Protein AF-A0A259NG10-F1 (afdb_monomer)

Solvent-accessible surface area (backbone atoms only — not comparable to full-atom values): 5535 Å² total; per-residue (Å²): 137,81,82,82,82,73,80,79,75,76,90,73,86,86,54,73,78,60,48,56,54,50,52,51,53,51,52,48,50,54,51,48,54,52,47,51,54,50,49,52,52,45,50,75,63,42,79,64,54,88,73,28,68,66,48,52,51,49,52,52,54,50,52,56,49,50,55,35,41,76,69,62,80,45,56,72,70,61,53,54,53,56,51,52,63,68,65,67,77,118

Sequence (90 aa):
MEDIDMPFYDHTGMGGFYGGFGMIFMLLGMVLMVFIIFAILRFLLGGGSSVTQSSRERSRALHILEERFAHGEIDEKEYNERRRILGKSS

pLDDT: mean 71.13, std 12.75, range [45.19, 95.25]

Mean predicted aligned error: 17.73 Å

Structure (mmCIF, N/CA/C/O backbone):
data_AF-A0A259NG10-F1
#
_entry.id   AF-A0A259NG10-F1
#
loop_
_atom_site.group_PDB
_atom_site.id
_atom_site.type_symbol
_atom_site.label_atom_id
_atom_site.label_alt_id
_atom_site.label_comp_id
_atom_site.label_asym_id
_atom_site.label_entity_id
_atom_site.label_seq_id
_atom_site.pdbx_PDB_ins_code
_atom_site.Cartn_x
_atom_site.Cartn_y
_atom_site.Cartn_z
_atom_site.occupancy
_atom_site.B_iso_or_equiv
_atom_site.auth_seq_id
_atom_site.auth_comp_id
_atom_site.auth_asym_id
_atom_site.auth_atom_id
_atom_site.pdbx_PDB_model_num
ATOM 1 N N . MET A 1 1 ? 22.716 3.908 -68.504 1.00 59.06 1 MET A N 1
ATOM 2 C CA . MET A 1 1 ? 21.725 3.299 -67.600 1.00 59.06 1 MET A CA 1
ATOM 3 C C . MET A 1 1 ? 22.551 2.683 -66.495 1.00 59.06 1 MET A C 1
ATOM 5 O O . MET A 1 1 ? 23.090 1.608 -66.693 1.00 59.06 1 MET A O 1
ATOM 9 N N . GLU A 1 2 ? 22.827 3.463 -65.453 1.00 65.19 2 GLU A N 1
ATOM 10 C CA . GLU A 1 2 ? 23.535 2.978 -64.268 1.00 65.19 2 GLU A CA 1
ATOM 11 C C . GLU A 1 2 ? 22.451 2.551 -63.285 1.00 65.19 2 GLU A C 1
ATOM 13 O O . GLU A 1 2 ? 21.676 3.386 -62.815 1.00 65.19 2 GLU A O 1
ATOM 18 N N . ASP A 1 3 ? 22.335 1.243 -63.079 1.00 67.00 3 ASP A N 1
ATOM 19 C CA . ASP A 1 3 ? 21.446 0.678 -62.077 1.00 67.00 3 ASP A CA 1
ATOM 20 C C . ASP A 1 3 ? 21.939 1.131 -60.702 1.00 67.00 3 ASP A C 1
ATOM 22 O O . ASP A 1 3 ? 23.031 0.777 -60.254 1.00 67.00 3 ASP A O 1
ATOM 26 N N . ILE A 1 4 ? 21.146 1.985 -60.056 1.00 70.50 4 ILE A N 1
ATOM 27 C CA . ILE A 1 4 ? 21.383 2.393 -58.677 1.00 70.50 4 ILE A CA 1
ATOM 28 C C . ILE A 1 4 ? 21.007 1.211 -57.788 1.00 70.50 4 ILE A C 1
ATOM 30 O O . ILE A 1 4 ? 19.855 1.057 -57.383 1.00 70.50 4 ILE A O 1
ATOM 34 N N . ASP A 1 5 ? 22.004 0.394 -57.476 1.00 67.31 5 ASP A N 1
ATOM 35 C CA . ASP A 1 5 ? 21.914 -0.625 -56.441 1.00 67.31 5 ASP A CA 1
ATOM 36 C C . ASP A 1 5 ? 22.047 0.078 -55.080 1.00 67.31 5 ASP A C 1
ATOM 38 O O . ASP A 1 5 ? 23.141 0.286 -54.550 1.00 67.31 5 ASP A O 1
ATOM 42 N N . MET A 1 6 ? 20.924 0.563 -54.542 1.00 70.69 6 MET A N 1
ATOM 43 C CA . MET A 1 6 ? 20.896 1.061 -53.167 1.00 70.69 6 MET A CA 1
ATOM 44 C C . MET A 1 6 ? 20.852 -0.145 -52.225 1.00 70.69 6 MET A C 1
ATOM 46 O O . MET A 1 6 ? 19.850 -0.866 -52.231 1.00 70.69 6 MET A O 1
ATOM 50 N N . PRO A 1 7 ? 21.877 -0.375 -51.384 1.00 68.31 7 PRO A N 1
ATOM 51 C CA . PRO A 1 7 ? 21.801 -1.423 -50.383 1.00 68.31 7 PRO A CA 1
ATOM 52 C C . PRO A 1 7 ? 20.698 -1.055 -49.391 1.00 68.31 7 PRO A C 1
ATOM 54 O O . PRO A 1 7 ? 20.780 -0.048 -48.682 1.00 68.31 7 PRO A O 1
ATOM 57 N N . PHE A 1 8 ? 19.651 -1.877 -49.346 1.00 68.62 8 PHE A N 1
ATOM 58 C CA . PHE A 1 8 ? 18.696 -1.862 -48.250 1.00 68.62 8 PHE A CA 1
ATOM 59 C C . PHE A 1 8 ? 19.471 -2.201 -46.976 1.00 68.62 8 PHE A C 1
ATOM 61 O O . PHE A 1 8 ? 19.793 -3.357 -46.712 1.00 68.62 8 PHE A O 1
ATOM 68 N N . TYR A 1 9 ? 19.827 -1.173 -46.206 1.00 65.75 9 TYR A N 1
ATOM 69 C CA . TYR A 1 9 ? 20.333 -1.357 -44.857 1.00 65.75 9 TYR A CA 1
ATOM 70 C C . TYR A 1 9 ? 19.195 -1.933 -44.020 1.00 65.75 9 TYR A C 1
ATOM 72 O O . TYR A 1 9 ? 18.303 -1.210 -43.574 1.00 65.75 9 TYR A O 1
ATOM 80 N N . ASP A 1 10 ? 19.228 -3.251 -43.841 1.00 62.25 10 ASP A N 1
ATOM 81 C CA . ASP A 1 10 ? 18.427 -3.965 -42.861 1.00 62.25 10 ASP A CA 1
ATOM 82 C C . ASP A 1 10 ? 18.700 -3.358 -41.484 1.00 62.25 10 ASP A C 1
ATOM 84 O O . ASP A 1 10 ? 19.701 -3.635 -40.821 1.00 62.25 10 ASP A O 1
ATOM 88 N N . HIS A 1 11 ? 17.796 -2.491 -41.039 1.00 61.50 11 HIS A N 1
ATOM 89 C CA . HIS A 1 11 ? 17.847 -1.869 -39.723 1.00 61.50 11 HIS A CA 1
ATOM 90 C C . HIS A 1 11 ? 17.279 -2.825 -38.665 1.00 61.50 11 HIS A C 1
ATOM 92 O O . HIS A 1 11 ? 16.496 -2.437 -37.801 1.00 61.50 11 HIS A O 1
ATOM 98 N N . THR A 1 12 ? 17.650 -4.103 -38.734 1.00 62.84 12 THR A N 1
ATOM 99 C CA . THR A 1 12 ? 17.038 -5.149 -37.917 1.00 62.84 12 THR A CA 1
ATOM 100 C C . THR A 1 12 ? 18.111 -6.104 -37.432 1.00 62.84 12 THR A C 1
ATOM 102 O O . THR A 1 12 ? 18.412 -7.098 -38.081 1.00 62.84 12 THR A O 1
ATOM 105 N N . GLY A 1 13 ? 18.703 -5.832 -36.268 1.00 62.09 13 GLY A N 1
ATOM 106 C CA . GLY A 1 13 ? 19.542 -6.866 -35.661 1.00 62.09 13 GLY A CA 1
ATOM 107 C C . GLY A 1 13 ? 20.584 -6.444 -34.647 1.00 62.09 13 GLY A C 1
ATOM 108 O O . GLY A 1 13 ? 21.661 -7.020 -34.654 1.00 62.09 13 GLY A O 1
ATOM 109 N N . MET A 1 14 ? 20.314 -5.489 -33.751 1.00 55.06 14 MET A N 1
ATOM 110 C CA . MET A 1 14 ? 21.197 -5.324 -32.584 1.00 55.06 14 MET A CA 1
ATOM 111 C C . MET A 1 14 ? 20.516 -4.692 -31.361 1.00 55.06 14 MET A C 1
ATOM 113 O O . MET A 1 14 ? 21.122 -3.933 -30.619 1.00 55.06 14 MET A O 1
ATOM 117 N N . GLY A 1 15 ? 19.231 -4.993 -31.138 1.00 56.72 15 GLY A N 1
ATOM 118 C CA . GLY A 1 15 ? 18.478 -4.510 -29.966 1.00 56.72 15 GLY A CA 1
ATOM 119 C C . GLY A 1 15 ? 17.757 -5.597 -29.16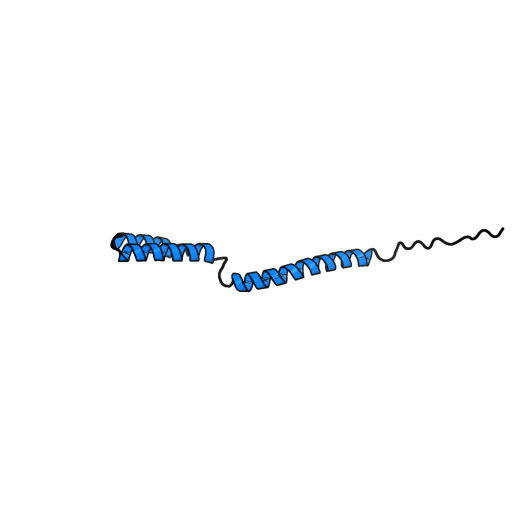4 1.00 56.72 15 GLY A C 1
ATOM 120 O O . GLY A 1 15 ? 17.217 -5.312 -28.100 1.00 56.72 15 GLY A O 1
ATOM 121 N N . GLY A 1 16 ? 17.742 -6.849 -29.637 1.00 56.59 16 GLY A N 1
ATOM 122 C CA . GLY A 1 16 ? 16.880 -7.904 -29.081 1.00 56.59 16 GLY A CA 1
ATOM 123 C C . GLY A 1 16 ? 17.244 -8.356 -27.663 1.00 56.59 16 GLY A C 1
ATOM 124 O O . GLY A 1 16 ? 16.357 -8.678 -26.879 1.00 56.59 16 GLY A O 1
ATOM 125 N N . PHE A 1 17 ? 18.529 -8.325 -27.298 1.00 55.47 17 PHE A N 1
ATOM 126 C CA . PHE A 1 17 ? 18.978 -8.771 -25.972 1.00 55.47 17 PHE A CA 1
ATOM 127 C C . PHE A 1 17 ? 18.776 -7.698 -24.884 1.00 55.47 17 PHE A C 1
ATOM 129 O O . PHE A 1 17 ? 18.390 -8.008 -23.759 1.00 55.47 17 PHE A O 1
ATOM 136 N N . TYR A 1 18 ? 18.946 -6.419 -25.236 1.00 56.44 18 TYR A N 1
ATOM 137 C CA . TYR A 1 18 ? 18.681 -5.282 -24.343 1.00 56.44 18 TYR A CA 1
ATOM 138 C C . TYR A 1 18 ? 17.201 -4.861 -24.319 1.00 56.44 18 TYR A C 1
ATOM 140 O O . TYR A 1 18 ? 16.753 -4.264 -23.343 1.00 56.44 18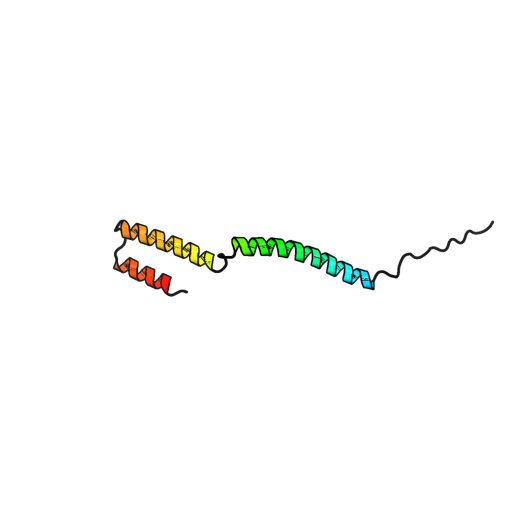 TYR A O 1
ATOM 148 N N . GLY A 1 19 ? 16.418 -5.208 -25.346 1.00 65.50 19 GLY A N 1
ATOM 149 C CA . GLY A 1 19 ? 14.987 -4.901 -25.420 1.00 65.50 19 GLY A CA 1
ATOM 150 C C . GLY A 1 19 ? 14.137 -5.666 -24.400 1.00 65.50 19 GLY A C 1
ATOM 151 O O . GLY A 1 19 ? 13.195 -5.105 -23.843 1.00 65.50 19 GLY A O 1
ATOM 152 N N . GLY A 1 20 ? 14.501 -6.917 -24.088 1.00 72.31 20 GLY A N 1
ATOM 153 C CA . GLY A 1 20 ? 13.810 -7.722 -23.072 1.00 72.31 20 GLY A CA 1
ATOM 154 C C . GLY A 1 20 ? 14.040 -7.206 -21.649 1.00 72.31 20 GLY A C 1
ATOM 155 O O . GLY A 1 20 ? 13.086 -7.003 -20.899 1.00 72.31 20 GLY A O 1
ATOM 156 N N . PHE A 1 21 ? 15.296 -6.908 -21.300 1.00 76.06 21 PHE A N 1
ATOM 157 C CA . PHE A 1 21 ? 15.624 -6.273 -20.020 1.00 76.06 21 PHE A CA 1
ATOM 158 C C . PHE A 1 21 ? 14.988 -4.886 -19.899 1.00 76.06 21 PHE A C 1
ATOM 160 O O . PHE A 1 21 ? 14.405 -4.581 -18.862 1.00 76.06 21 PHE A O 1
ATOM 167 N N . GLY A 1 22 ? 15.017 -4.075 -20.961 1.00 81.50 22 GLY A N 1
ATOM 168 C CA . GLY A 1 22 ? 14.356 -2.769 -20.988 1.00 81.50 22 GLY A CA 1
ATOM 169 C C . GLY A 1 22 ?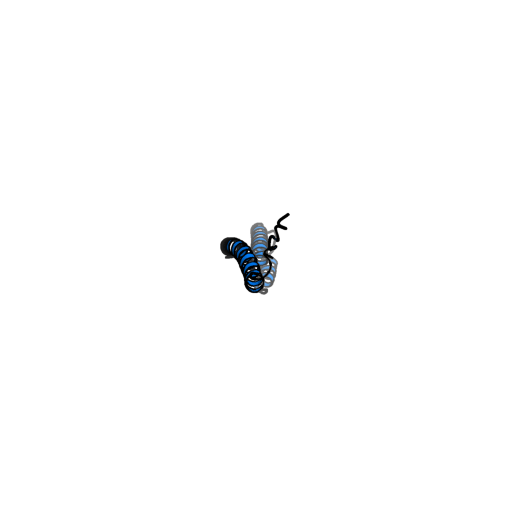 12.852 -2.848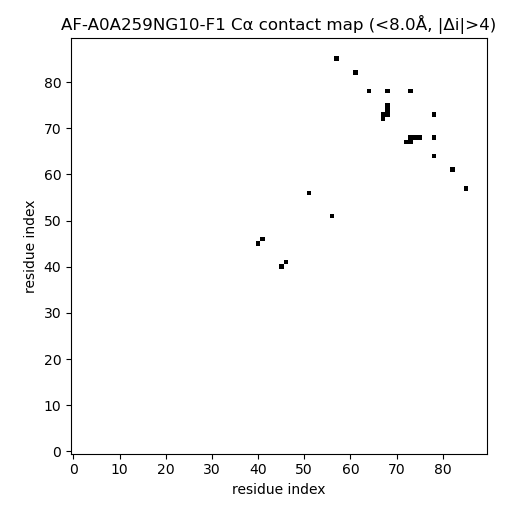 -20.701 1.00 81.50 22 GLY A C 1
ATOM 170 O O . GLY A 1 22 ? 12.351 -2.080 -19.882 1.00 81.50 22 GLY A O 1
ATOM 171 N N . MET A 1 23 ? 12.140 -3.818 -21.290 1.00 81.81 23 MET A N 1
ATOM 172 C CA . MET A 1 23 ? 10.715 -4.032 -21.001 1.00 81.81 23 MET A CA 1
ATOM 173 C C . MET A 1 23 ? 10.456 -4.436 -19.547 1.00 81.81 23 MET A C 1
ATOM 175 O O . MET A 1 23 ? 9.523 -3.929 -18.925 1.00 81.81 23 MET A O 1
ATOM 179 N N . ILE A 1 24 ? 11.288 -5.314 -18.985 1.00 88.12 24 ILE A N 1
ATOM 180 C CA . ILE A 1 24 ? 11.158 -5.739 -17.586 1.00 88.12 24 ILE A CA 1
ATOM 181 C C . ILE A 1 24 ? 11.402 -4.557 -16.645 1.00 88.12 24 ILE A C 1
ATOM 183 O O . ILE A 1 24 ? 10.604 -4.333 -15.740 1.00 88.12 24 ILE A O 1
ATOM 187 N N . PHE A 1 25 ? 12.452 -3.763 -16.872 1.00 87.06 25 PHE A N 1
ATOM 188 C CA . PHE A 1 25 ? 12.733 -2.567 -16.073 1.00 87.06 25 PHE A CA 1
ATOM 189 C C . PHE A 1 25 ? 11.635 -1.506 -16.202 1.00 87.06 25 PHE A C 1
ATOM 191 O O . PHE A 1 25 ? 11.291 -0.868 -15.208 1.00 87.06 25 PHE A O 1
ATOM 198 N N . MET A 1 26 ? 11.039 -1.345 -17.3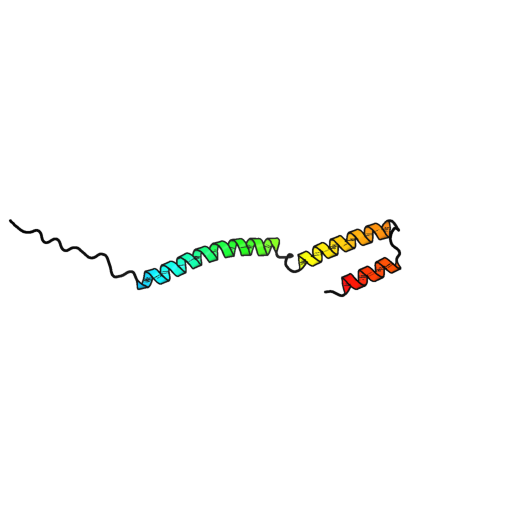85 1.00 86.75 26 MET A N 1
ATOM 199 C CA . MET A 1 26 ? 9.909 -0.439 -17.592 1.00 86.75 26 MET A CA 1
ATOM 200 C C . MET A 1 26 ? 8.673 -0.883 -16.792 1.00 86.75 26 MET A C 1
ATOM 202 O O . MET A 1 26 ? 8.071 -0.072 -16.084 1.00 86.75 26 MET A O 1
ATOM 206 N N . LEU A 1 27 ? 8.314 -2.169 -16.858 1.00 90.31 27 LEU A N 1
ATOM 207 C CA . LEU A 1 27 ? 7.214 -2.732 -16.068 1.00 90.31 27 LEU A CA 1
ATOM 208 C C . LEU A 1 27 ? 7.498 -2.646 -14.566 1.00 90.31 27 LEU A C 1
ATOM 210 O O . LEU A 1 27 ? 6.619 -2.271 -13.792 1.00 90.31 27 LEU A O 1
ATOM 214 N N . LEU A 1 28 ? 8.734 -2.932 -14.154 1.00 93.50 28 LEU A N 1
ATOM 215 C CA . LEU A 1 28 ? 9.160 -2.830 -12.764 1.00 93.50 28 LEU A CA 1
ATOM 216 C C . LEU A 1 28 ? 9.063 -1.386 -12.258 1.00 93.50 28 LEU A C 1
ATOM 218 O O . LEU A 1 28 ? 8.581 -1.171 -11.152 1.00 93.50 28 LEU A O 1
ATOM 222 N N . GLY A 1 29 ? 9.443 -0.398 -13.074 1.00 92.06 29 GLY A N 1
ATOM 223 C CA . GLY A 1 29 ? 9.294 1.023 -12.756 1.00 92.06 29 GLY A CA 1
ATOM 224 C C . GLY A 1 29 ? 7.833 1.440 -12.557 1.00 92.06 29 GLY A C 1
ATOM 225 O O . GLY A 1 29 ? 7.521 2.135 -11.591 1.00 92.06 29 GLY A O 1
ATOM 226 N N . MET A 1 30 ? 6.924 0.959 -13.412 1.00 92.00 30 MET A N 1
ATOM 227 C CA . MET A 1 30 ? 5.476 1.171 -13.261 1.00 92.00 30 MET A CA 1
ATOM 228 C C . MET A 1 30 ? 4.939 0.560 -11.962 1.00 92.00 30 MET A C 1
ATOM 230 O O . MET A 1 30 ? 4.253 1.235 -11.193 1.00 92.00 30 MET A O 1
ATOM 234 N N . VAL A 1 31 ? 5.276 -0.704 -11.688 1.00 95.19 31 VAL A N 1
ATOM 235 C CA . VAL A 1 31 ? 4.843 -1.394 -10.464 1.00 95.19 31 VAL A CA 1
ATOM 236 C C . VAL A 1 31 ? 5.413 -0.709 -9.225 1.00 95.19 31 VAL A C 1
ATOM 238 O O . VAL A 1 31 ? 4.682 -0.499 -8.263 1.00 95.19 31 VAL A O 1
ATOM 241 N N . LEU A 1 32 ? 6.687 -0.311 -9.253 1.00 95.25 32 LEU A N 1
ATOM 242 C CA . LEU A 1 32 ? 7.348 0.372 -8.144 1.00 95.25 32 LEU A CA 1
ATOM 243 C C . LEU A 1 32 ? 6.687 1.720 -7.837 1.00 95.25 32 LEU A C 1
ATOM 245 O O . LEU A 1 32 ? 6.434 2.018 -6.673 1.00 95.25 32 LEU A O 1
ATOM 249 N N . MET A 1 33 ? 6.350 2.504 -8.865 1.00 93.12 33 MET A N 1
ATOM 250 C CA . MET A 1 33 ? 5.630 3.771 -8.706 1.00 93.12 33 MET A CA 1
ATOM 251 C C . MET A 1 33 ? 4.295 3.563 -7.977 1.00 93.12 33 MET A C 1
ATOM 253 O O . MET A 1 33 ? 4.021 4.212 -6.965 1.00 93.12 33 MET A O 1
ATOM 257 N N . VAL A 1 34 ? 3.480 2.618 -8.457 1.00 94.00 34 VAL A N 1
ATOM 258 C CA . VAL A 1 34 ? 2.188 2.286 -7.837 1.00 94.00 34 VAL A CA 1
ATOM 259 C C . VAL A 1 34 ? 2.392 1.765 -6.415 1.00 94.00 34 VAL A C 1
ATOM 261 O O . VAL A 1 34 ? 1.673 2.172 -5.503 1.00 94.00 34 VAL A O 1
ATOM 264 N N . PHE A 1 35 ? 3.397 0.916 -6.203 1.00 94.88 35 PHE A N 1
ATOM 265 C CA . PHE A 1 35 ? 3.723 0.351 -4.901 1.00 94.88 35 PHE A CA 1
ATOM 266 C C . PHE A 1 35 ? 4.095 1.426 -3.880 1.00 94.88 35 PHE A C 1
ATOM 268 O O . PHE A 1 35 ? 3.621 1.355 -2.753 1.00 94.88 35 PHE A O 1
ATOM 275 N N . ILE A 1 36 ? 4.876 2.445 -4.254 1.00 93.12 36 ILE A N 1
ATOM 276 C CA . ILE A 1 36 ? 5.241 3.551 -3.354 1.00 93.12 36 ILE A CA 1
ATOM 277 C C . ILE A 1 36 ? 3.991 4.316 -2.906 1.00 93.12 36 ILE A C 1
ATOM 279 O O . ILE A 1 36 ? 3.806 4.544 -1.710 1.00 93.12 36 ILE A O 1
ATOM 283 N N . ILE A 1 37 ? 3.102 4.665 -3.840 1.00 91.38 37 ILE A N 1
ATOM 284 C CA . ILE A 1 37 ? 1.849 5.366 -3.523 1.00 91.38 37 ILE A CA 1
ATOM 285 C C . ILE A 1 37 ? 0.991 4.506 -2.588 1.00 91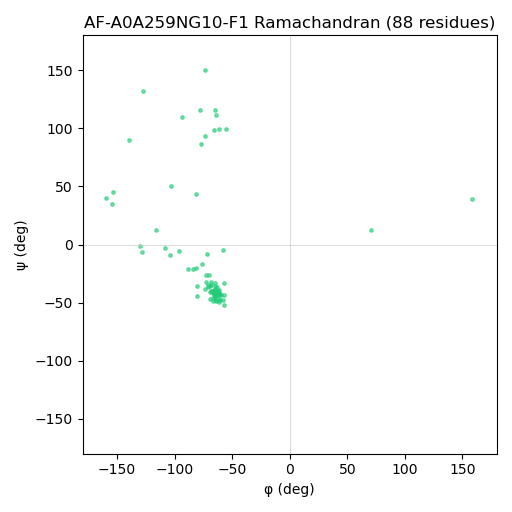.38 37 ILE A C 1
ATOM 287 O O . ILE A 1 37 ? 0.535 4.977 -1.545 1.00 91.38 37 ILE A O 1
ATOM 291 N N . PHE A 1 38 ? 0.823 3.222 -2.914 1.00 88.88 38 PHE A N 1
ATOM 292 C CA . PHE A 1 38 ? 0.095 2.278 -2.070 1.00 88.88 38 PHE A CA 1
ATOM 293 C C . PHE A 1 38 ? 0.740 2.093 -0.701 1.00 88.88 38 PHE A C 1
ATOM 295 O O . PHE A 1 38 ? 0.016 2.001 0.282 1.00 88.88 38 PHE A O 1
ATOM 302 N N . ALA A 1 39 ? 2.067 2.051 -0.606 1.00 87.81 39 ALA A N 1
ATOM 303 C CA . ALA A 1 39 ? 2.789 1.900 0.649 1.00 87.81 39 ALA A CA 1
ATOM 304 C C . ALA A 1 39 ? 2.583 3.120 1.548 1.00 87.81 39 ALA A C 1
ATOM 306 O O . ALA A 1 39 ? 2.319 2.949 2.732 1.00 87.81 39 ALA A O 1
ATOM 307 N N . ILE A 1 40 ? 2.610 4.335 0.994 1.00 87.44 40 ILE A N 1
ATOM 308 C CA . ILE A 1 40 ? 2.324 5.567 1.742 1.00 87.44 40 ILE A CA 1
ATOM 309 C C . ILE A 1 40 ? 0.877 5.558 2.232 1.00 87.44 40 ILE A C 1
ATOM 311 O O . ILE A 1 40 ? 0.639 5.757 3.421 1.00 87.44 40 ILE A O 1
ATOM 315 N N . LEU A 1 41 ? -0.087 5.258 1.356 1.00 83.94 41 LEU A N 1
ATOM 316 C CA . LEU A 1 41 ? -1.494 5.135 1.743 1.00 83.94 41 LEU A CA 1
ATOM 317 C C . LEU A 1 41 ? -1.681 4.036 2.798 1.00 83.94 41 LEU A C 1
ATOM 319 O O . LEU A 1 41 ? -2.349 4.243 3.801 1.00 83.94 41 LEU A O 1
ATOM 323 N N . ARG A 1 42 ? -1.044 2.877 2.638 1.00 80.12 42 ARG A N 1
ATOM 324 C CA . ARG A 1 42 ? -1.104 1.755 3.582 1.00 80.12 42 ARG A CA 1
ATOM 325 C C . ARG A 1 42 ? -0.377 2.047 4.888 1.00 80.12 42 ARG A C 1
ATOM 327 O O . ARG A 1 42 ? -0.737 1.450 5.895 1.00 80.12 42 ARG A O 1
ATOM 334 N N . PHE A 1 43 ? 0.617 2.923 4.904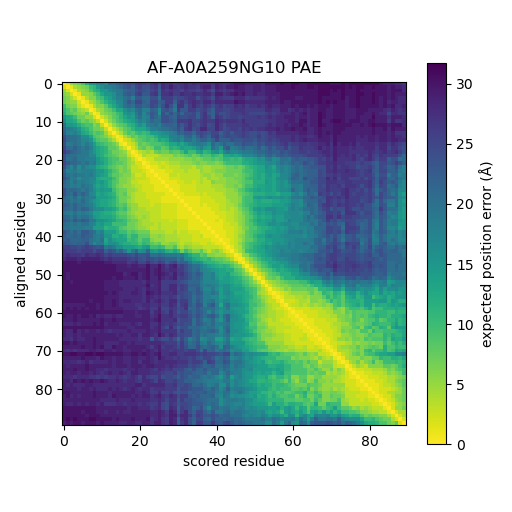 1.00 74.06 43 PHE A N 1
ATOM 335 C CA . PHE A 1 43 ? 1.320 3.334 6.114 1.00 74.06 43 PHE A CA 1
ATOM 336 C C . PHE A 1 43 ? 0.517 4.402 6.868 1.00 74.06 43 PHE A C 1
ATOM 338 O O . PHE A 1 43 ? 0.286 4.254 8.065 1.00 74.06 43 PHE A O 1
ATOM 345 N N . LEU A 1 44 ? -0.029 5.398 6.158 1.00 71.44 44 LEU A N 1
ATOM 346 C CA . LEU A 1 44 ? -0.911 6.425 6.727 1.00 71.44 44 LEU A CA 1
ATOM 347 C C . LEU A 1 44 ? -2.251 5.848 7.212 1.00 71.44 44 LEU A C 1
ATOM 349 O O . LEU A 1 44 ? -2.688 6.162 8.314 1.00 71.44 44 LEU A O 1
ATO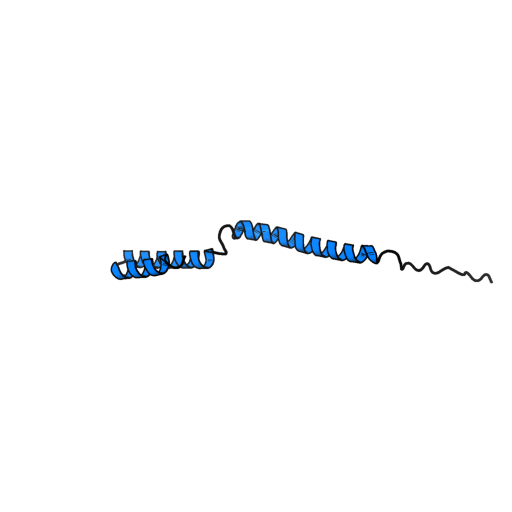M 353 N N . LEU A 1 45 ? -2.907 4.994 6.420 1.00 62.44 45 LEU A N 1
ATOM 354 C CA . LEU A 1 45 ? -4.204 4.391 6.768 1.00 62.44 45 LEU A CA 1
ATOM 355 C C . LEU A 1 45 ? -4.059 3.086 7.566 1.00 62.44 45 LEU A C 1
ATOM 357 O O . LEU A 1 45 ? -4.997 2.631 8.227 1.00 62.44 45 LEU A O 1
ATOM 361 N N . GLY A 1 46 ? -2.901 2.439 7.477 1.00 50.91 46 GLY A N 1
ATOM 362 C CA . GLY A 1 46 ? -2.693 1.085 7.972 1.00 50.91 46 GLY A CA 1
ATOM 363 C C . GLY A 1 46 ? -1.676 0.953 9.100 1.00 50.91 46 GLY A C 1
ATOM 364 O O . GLY A 1 46 ? -1.404 -0.179 9.500 1.00 50.91 46 GLY A O 1
ATOM 365 N N . GLY A 1 47 ? -1.265 2.073 9.707 1.00 50.81 47 GLY A N 1
ATOM 366 C CA . GLY A 1 47 ? -0.855 2.116 11.115 1.00 50.81 47 GLY A CA 1
ATOM 367 C C . GLY A 1 47 ? -1.954 1.650 12.086 1.00 50.81 47 GLY A C 1
ATOM 368 O O . GLY A 1 47 ? -1.705 1.505 13.277 1.00 50.81 47 GLY A O 1
ATOM 369 N N . GLY A 1 48 ? -3.162 1.349 11.594 1.00 55.31 48 GLY A N 1
ATOM 370 C CA . GLY A 1 48 ? -4.193 0.737 12.418 1.00 55.31 48 GLY A CA 1
ATOM 371 C C . GLY A 1 48 ? -5.308 0.024 11.671 1.00 55.31 48 GLY A C 1
ATOM 372 O O . GLY A 1 48 ? -6.432 0.186 12.119 1.00 55.31 48 GLY A O 1
ATOM 373 N N . SER A 1 49 ? -5.076 -0.727 10.578 1.00 56.69 49 SER A N 1
ATOM 374 C CA . SER A 1 49 ? -6.209 -1.295 9.803 1.00 56.69 49 SER A CA 1
ATOM 375 C C . SER A 1 49 ? -5.975 -2.588 8.995 1.00 56.69 49 SER A C 1
ATOM 377 O O . SER A 1 49 ? -6.449 -2.697 7.872 1.00 56.69 49 SER A O 1
ATOM 379 N N . SER A 1 50 ? -5.324 -3.618 9.544 1.00 49.62 50 SER A N 1
ATOM 380 C CA . SER A 1 50 ? -5.691 -5.006 9.151 1.00 49.62 50 SER A CA 1
ATOM 381 C C . SER A 1 50 ? -5.932 -5.950 10.333 1.00 49.62 50 SER A C 1
ATOM 383 O O . SER A 1 50 ? -6.353 -7.080 10.133 1.00 49.62 50 SER A O 1
ATOM 385 N N . VAL A 1 51 ? -5.769 -5.446 11.562 1.00 52.41 51 VAL A N 1
ATOM 386 C CA . VAL A 1 51 ? -6.247 -6.055 12.822 1.00 52.41 51 VAL A CA 1
ATOM 387 C C . VAL A 1 51 ? -7.441 -5.256 13.399 1.00 52.41 51 VAL A C 1
ATOM 389 O O . VAL A 1 51 ? -8.061 -5.627 14.392 1.00 52.41 51 VAL A O 1
ATOM 392 N N . THR A 1 52 ? -7.821 -4.144 12.755 1.00 53.22 52 THR A N 1
ATOM 393 C CA . THR A 1 52 ? -8.765 -3.161 13.320 1.00 53.22 52 THR A CA 1
ATOM 394 C C . THR A 1 52 ? -10.166 -3.218 12.747 1.00 53.22 52 THR A C 1
ATOM 396 O O . THR A 1 52 ? -11.042 -2.571 13.302 1.00 53.22 52 THR A O 1
ATOM 399 N N . GLN A 1 53 ? -10.450 -3.979 11.691 1.00 53.38 53 GLN A N 1
ATOM 400 C CA . GLN A 1 53 ? -11.852 -4.115 11.288 1.00 53.38 53 GLN A CA 1
ATOM 401 C C . GLN A 1 53 ? -12.643 -4.839 12.393 1.00 53.38 53 GLN A C 1
ATOM 403 O O . GLN A 1 53 ? -13.647 -4.313 12.865 1.00 53.38 53 GLN A O 1
ATOM 408 N N . SER A 1 54 ? -12.082 -5.922 12.946 1.00 53.31 54 SER A N 1
ATOM 409 C CA . SER A 1 54 ? -12.628 -6.591 14.135 1.00 53.31 54 SER A CA 1
ATOM 410 C C . SER A 1 54 ? -12.529 -5.730 15.399 1.00 53.31 54 SER A C 1
ATOM 412 O O . SER A 1 54 ? -13.473 -5.680 16.182 1.00 53.31 54 SER A O 1
ATOM 414 N N . SER A 1 55 ? -11.421 -5.009 15.607 1.00 54.75 55 SER A N 1
ATOM 415 C CA . SER A 1 55 ? -11.243 -4.190 16.817 1.00 54.75 55 SER A CA 1
ATOM 416 C C . SER A 1 55 ? -12.144 -2.948 16.840 1.00 54.75 55 SER A C 1
ATOM 418 O O . SER A 1 55 ? -12.636 -2.565 17.900 1.00 54.75 55 SER A O 1
ATOM 420 N N . ARG A 1 56 ? -12.412 -2.328 15.684 1.00 58.06 56 ARG A N 1
ATOM 421 C CA . ARG A 1 56 ? -13.305 -1.165 15.552 1.00 58.06 56 ARG A CA 1
ATOM 422 C C . ARG A 1 56 ? -14.767 -1.580 15.699 1.00 58.06 56 ARG A C 1
ATOM 424 O O . ARG A 1 56 ? -15.521 -0.883 16.372 1.00 58.06 56 ARG A O 1
ATOM 431 N N . GLU A 1 57 ? -15.151 -2.735 15.160 1.00 60.78 57 GLU A N 1
ATOM 432 C CA . GLU A 1 57 ? -16.465 -3.334 15.423 1.00 60.78 57 GLU A CA 1
ATOM 433 C C . GLU A 1 57 ? -16.625 -3.744 16.894 1.00 60.78 57 GLU A C 1
ATOM 435 O O . GLU A 1 57 ? -17.657 -3.450 17.496 1.00 60.78 57 GLU A O 1
ATOM 440 N N . ARG A 1 58 ? -15.587 -4.321 17.518 1.00 62.94 58 ARG A N 1
ATOM 441 C CA . ARG A 1 58 ? -15.586 -4.677 18.947 1.00 62.94 58 ARG A CA 1
ATOM 442 C C . ARG A 1 58 ? -15.707 -3.445 19.847 1.00 62.94 58 ARG A C 1
ATOM 444 O O . ARG A 1 58 ? -16.493 -3.467 20.786 1.00 62.94 58 ARG A O 1
ATOM 451 N N . SER A 1 59 ? -14.982 -2.364 19.552 1.00 63.00 59 SER A N 1
ATOM 452 C CA . SER A 1 59 ? -15.092 -1.095 20.287 1.00 63.00 59 SER A CA 1
ATOM 453 C C . SER A 1 59 ? -16.495 -0.491 20.166 1.00 63.00 59 SER A C 1
ATOM 455 O O . SER A 1 59 ? -17.061 -0.063 21.169 1.00 63.00 59 SER A O 1
ATOM 457 N N . ARG A 1 60 ? -17.102 -0.543 18.973 1.00 69.06 60 ARG A N 1
ATOM 458 C CA . ARG A 1 60 ? -18.480 -0.080 18.760 1.00 69.06 60 ARG A CA 1
ATOM 459 C C . ARG A 1 60 ? -19.501 -0.936 19.518 1.00 69.06 60 ARG A C 1
ATOM 461 O O . ARG A 1 60 ? -20.418 -0.387 20.117 1.00 69.06 60 ARG A O 1
ATOM 468 N N . ALA A 1 61 ? -19.327 -2.258 19.535 1.00 70.50 61 ALA A N 1
ATOM 469 C CA . ALA A 1 61 ? -20.194 -3.175 20.276 1.00 70.50 61 ALA A CA 1
ATOM 470 C C . ALA A 1 61 ? -20.094 -2.983 21.800 1.00 70.50 61 ALA A C 1
ATOM 472 O O . ALA A 1 61 ? -21.114 -3.026 22.484 1.00 70.50 61 ALA A O 1
ATOM 473 N N . LEU A 1 62 ? -18.890 -2.732 22.328 1.00 70.12 62 LEU A N 1
ATOM 474 C CA . LEU A 1 62 ? -18.684 -2.441 23.751 1.00 70.12 62 LEU A CA 1
ATOM 475 C C . LEU A 1 62 ? -19.317 -1.107 24.166 1.00 70.12 62 LEU A C 1
ATOM 477 O O . LEU A 1 62 ? -19.971 -1.063 25.200 1.00 70.12 62 LEU A O 1
ATOM 481 N N . HIS A 1 63 ? -19.197 -0.063 23.341 1.00 72.19 63 HIS A N 1
ATOM 482 C CA . HIS A 1 63 ? -19.801 1.243 23.624 1.00 72.19 63 HIS A CA 1
ATOM 483 C C . HIS A 1 63 ? -21.336 1.172 23.685 1.00 72.19 63 HIS A C 1
ATOM 485 O O . HIS A 1 63 ? -21.953 1.744 24.576 1.00 72.19 63 HIS A O 1
ATOM 491 N N . ILE A 1 64 ? -21.961 0.405 22.783 1.00 79.31 64 ILE A N 1
ATOM 492 C CA . ILE A 1 64 ? -23.416 0.166 22.807 1.00 79.31 64 ILE A CA 1
ATOM 493 C C . ILE A 1 64 ? -23.828 -0.620 24.062 1.00 79.31 64 ILE A C 1
ATOM 495 O O . ILE A 1 64 ? -24.910 -0.406 24.605 1.00 79.31 64 ILE A O 1
ATOM 499 N N . LEU A 1 65 ? -22.987 -1.555 24.516 1.00 71.69 65 LEU A N 1
ATOM 500 C CA . LEU A 1 65 ? -23.258 -2.345 25.716 1.00 71.69 65 LEU A CA 1
ATOM 501 C C . LEU A 1 65 ? -23.173 -1.485 26.989 1.00 71.69 65 LEU A C 1
ATOM 503 O O . LEU A 1 65 ? -24.017 -1.626 27.868 1.00 71.69 65 LEU A O 1
ATOM 507 N N . GLU A 1 66 ? -22.188 -0.587 27.067 1.00 70.94 66 GLU A N 1
ATOM 508 C CA . GLU A 1 66 ? -22.000 0.350 28.182 1.00 70.94 66 GLU A CA 1
ATOM 509 C C . GLU A 1 66 ? -23.137 1.378 28.268 1.00 70.94 66 GLU A C 1
ATOM 511 O O . GLU A 1 66 ? -23.662 1.621 29.351 1.00 70.94 66 GLU A O 1
ATOM 516 N N . GLU A 1 67 ? -23.591 1.904 27.130 1.00 76.38 67 GLU A N 1
ATOM 517 C CA . GLU A 1 67 ? -24.725 2.832 27.057 1.00 76.38 67 GLU A CA 1
ATOM 518 C C . GLU A 1 67 ? -26.024 2.192 27.584 1.00 76.38 67 GLU A C 1
ATOM 520 O O . GLU A 1 67 ? -26.743 2.792 28.383 1.00 76.38 67 GLU A O 1
ATOM 525 N N . ARG A 1 68 ? -26.286 0.928 27.226 1.00 74.62 68 ARG A N 1
ATOM 526 C CA . ARG A 1 68 ? -27.463 0.175 27.703 1.00 74.62 68 ARG A CA 1
ATOM 527 C C . ARG A 1 68 ? -27.362 -0.248 29.166 1.00 74.62 68 ARG A C 1
ATOM 529 O O . ARG A 1 68 ? -28.377 -0.302 29.856 1.00 74.62 68 ARG A O 1
ATOM 536 N N . PHE A 1 69 ? -26.151 -0.531 29.642 1.00 71.25 69 PHE A N 1
ATOM 537 C CA . PHE A 1 69 ? -25.890 -0.782 31.057 1.00 71.25 69 PHE A CA 1
ATOM 538 C C . PHE A 1 69 ? -26.127 0.484 31.894 1.00 71.25 69 PHE A C 1
ATOM 540 O O . PHE A 1 69 ? -26.801 0.422 32.917 1.00 71.25 69 PHE A O 1
ATOM 547 N N . ALA A 1 70 ? -25.661 1.647 31.426 1.00 76.81 70 ALA A N 1
ATOM 548 C CA . ALA A 1 70 ? -25.906 2.935 32.079 1.00 76.81 70 ALA A CA 1
ATOM 549 C C . ALA A 1 70 ? -27.394 3.332 32.070 1.00 76.81 70 ALA A C 1
ATOM 551 O O . ALA A 1 70 ? -27.881 3.926 33.028 1.00 76.81 70 ALA A O 1
ATOM 552 N N . HIS A 1 71 ? -28.128 2.961 31.018 1.00 77.88 71 HIS A N 1
ATOM 553 C CA . HIS A 1 71 ? -29.587 3.081 30.958 1.00 77.88 71 HIS A CA 1
ATOM 554 C C . HIS A 1 71 ? -30.337 2.072 31.851 1.00 77.88 71 HIS A C 1
ATOM 556 O O . HIS A 1 71 ? -31.551 2.188 31.998 1.00 77.88 71 HIS A O 1
ATOM 562 N N . GLY A 1 72 ? -29.652 1.090 32.449 1.00 73.56 72 GLY A N 1
ATOM 563 C CA . GLY A 1 72 ? -30.271 0.053 33.282 1.00 73.56 72 GLY A CA 1
ATOM 564 C C . GLY A 1 72 ? -31.115 -0.962 32.502 1.00 73.56 72 GLY A C 1
ATOM 565 O O . GLY A 1 72 ? -31.858 -1.729 33.107 1.00 73.56 72 GLY A O 1
ATOM 566 N N . GLU A 1 73 ? -31.012 -0.984 31.168 1.00 74.06 73 GLU A N 1
ATOM 567 C CA . GLU A 1 73 ? -31.713 -1.947 30.305 1.00 74.06 73 GLU A CA 1
ATOM 568 C C . GLU A 1 73 ? -31.067 -3.343 30.337 1.00 74.06 73 GLU A C 1
ATOM 570 O O . GLU A 1 73 ? -31.683 -4.319 29.911 1.00 74.06 73 GLU A O 1
ATOM 575 N N . ILE A 1 74 ? -29.820 -3.443 30.814 1.00 71.38 74 ILE A N 1
ATOM 576 C CA . ILE A 1 74 ? -29.039 -4.683 30.901 1.00 71.38 74 ILE A CA 1
ATOM 577 C C . ILE A 1 74 ? -28.520 -4.861 32.332 1.00 71.38 74 ILE A C 1
ATOM 579 O O . ILE A 1 74 ? -27.938 -3.943 32.906 1.00 71.38 74 ILE A O 1
ATOM 583 N N . ASP A 1 75 ? -28.698 -6.064 32.880 1.00 75.38 75 ASP A N 1
ATOM 584 C CA . ASP A 1 75 ? -28.247 -6.444 34.223 1.00 75.38 75 ASP A CA 1
ATOM 585 C C . ASP A 1 75 ? -26.718 -6.643 34.291 1.00 75.38 75 ASP A C 1
ATOM 587 O O . ASP A 1 75 ? -26.072 -7.066 33.326 1.00 75.38 75 ASP A O 1
ATOM 591 N N . GLU A 1 76 ? -26.122 -6.390 35.461 1.00 69.56 76 GLU A N 1
ATOM 592 C CA . GLU A 1 76 ? -24.672 -6.493 35.689 1.00 69.56 76 GLU A CA 1
ATOM 593 C C . GLU A 1 76 ? -24.118 -7.894 35.368 1.00 69.56 76 GLU A C 1
ATOM 595 O O . GLU A 1 76 ? -22.997 -8.026 34.859 1.00 69.56 76 GLU A O 1
ATOM 600 N N . LYS A 1 77 ? -24.910 -8.953 35.595 1.00 74.31 77 LYS A N 1
ATOM 601 C CA . LYS A 1 77 ? -24.507 -10.324 35.249 1.00 74.31 77 LYS A CA 1
ATOM 602 C C . LYS A 1 77 ? -24.355 -10.513 33.743 1.00 74.31 77 LYS A C 1
ATOM 604 O O . LYS A 1 77 ? -23.365 -11.095 33.298 1.00 74.31 77 LYS A O 1
ATOM 609 N N . GLU A 1 78 ? -25.294 -9.984 32.964 1.00 71.69 78 GLU A N 1
ATOM 610 C CA . GLU A 1 78 ? -25.297 -10.109 31.506 1.00 71.69 78 GLU A CA 1
ATOM 611 C C . GLU A 1 78 ? -24.180 -9.272 30.860 1.00 71.69 78 GLU A C 1
ATOM 613 O O . GLU A 1 78 ? -23.515 -9.725 29.921 1.00 71.69 78 GLU A O 1
ATOM 618 N N . TYR A 1 79 ? -23.898 -8.088 31.414 1.00 71.62 79 TYR A N 1
ATOM 619 C CA . TYR A 1 79 ? -22.761 -7.258 31.008 1.00 71.62 79 TYR A CA 1
ATOM 620 C C . TYR A 1 79 ? -21.424 -7.999 31.167 1.00 71.62 79 TYR A C 1
ATOM 622 O O . TYR A 1 79 ? -20.594 -8.033 30.249 1.00 71.62 79 TYR A O 1
ATOM 630 N N . ASN A 1 80 ? -21.215 -8.638 32.320 1.00 73.75 80 ASN A N 1
ATOM 631 C CA . ASN A 1 80 ? -19.949 -9.290 32.645 1.00 73.75 80 ASN A CA 1
ATOM 632 C C . ASN A 1 80 ? -19.703 -10.542 31.782 1.00 73.75 80 ASN A C 1
ATOM 634 O O . ASN A 1 80 ? -18.573 -10.803 31.360 1.00 73.75 80 ASN A O 1
ATOM 638 N N . GLU A 1 81 ? -20.760 -11.288 31.459 1.00 77.50 81 GLU A N 1
ATOM 639 C CA . GLU A 1 81 ? -20.683 -12.463 30.590 1.00 77.50 81 GLU A CA 1
ATOM 640 C C . GLU A 1 81 ? -20.310 -12.084 29.149 1.00 77.50 81 GLU A C 1
ATOM 642 O O . GLU A 1 81 ? -19.333 -12.601 28.598 1.00 77.50 81 GLU A O 1
ATOM 647 N N . ARG A 1 82 ? -20.985 -11.082 28.570 1.00 70.88 82 ARG A N 1
ATOM 648 C CA . ARG A 1 82 ? -20.682 -10.594 27.214 1.00 70.88 82 ARG A CA 1
ATOM 649 C C . ARG A 1 82 ? -19.288 -9.970 27.115 1.00 70.88 82 ARG A C 1
ATOM 651 O O . ARG A 1 82 ? -18.574 -10.210 26.139 1.00 70.88 82 ARG A O 1
ATOM 658 N N . ARG A 1 83 ? -18.844 -9.238 28.145 1.00 72.75 83 ARG A N 1
ATOM 659 C CA . ARG A 1 83 ? -17.486 -8.670 28.212 1.00 72.75 83 ARG A CA 1
ATOM 660 C C . ARG A 1 83 ? -16.404 -9.754 28.221 1.00 72.75 83 ARG A C 1
ATOM 662 O O . ARG A 1 83 ? -15.383 -9.595 27.555 1.00 72.75 83 ARG A O 1
ATOM 669 N N . ARG A 1 84 ? -16.611 -10.866 28.937 1.00 74.56 84 ARG A N 1
ATOM 670 C CA . ARG A 1 84 ? -15.645 -11.982 28.992 1.00 74.56 84 ARG A CA 1
ATOM 671 C C . ARG A 1 84 ? -15.531 -12.730 27.665 1.00 74.56 84 ARG A C 1
ATOM 673 O O . ARG A 1 84 ? -14.420 -13.070 27.265 1.00 74.56 84 ARG A O 1
ATOM 680 N N . ILE A 1 85 ? -16.647 -12.944 26.969 1.00 74.62 85 ILE A N 1
ATOM 681 C CA . ILE A 1 85 ? -16.671 -13.584 25.642 1.00 74.62 85 ILE A CA 1
ATOM 682 C C . ILE A 1 85 ? -15.921 -12.718 24.618 1.00 74.62 85 ILE A C 1
ATOM 684 O O . ILE A 1 85 ? -15.091 -13.217 23.854 1.00 74.62 85 ILE A O 1
ATOM 688 N N . LEU A 1 86 ? -16.147 -11.402 24.659 1.00 67.81 86 LEU A N 1
ATOM 689 C CA . LEU A 1 86 ? -15.458 -10.445 23.796 1.00 67.81 86 LEU A CA 1
ATOM 690 C C . LEU A 1 86 ? -13.990 -10.224 24.191 1.00 67.81 86 LEU A C 1
ATOM 692 O O . LEU A 1 86 ? -13.198 -9.881 23.329 1.00 67.81 86 LEU A O 1
ATO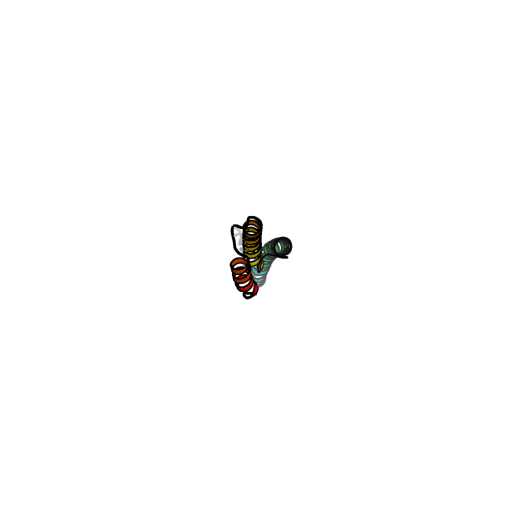M 696 N N . GLY A 1 87 ? -13.592 -10.424 25.449 1.00 65.25 87 GLY A N 1
ATOM 697 C CA . GLY A 1 87 ? -12.200 -10.262 25.896 1.00 65.25 87 GLY A CA 1
ATOM 698 C C . GLY A 1 87 ? -11.280 -11.456 25.608 1.00 65.25 87 GLY A C 1
ATOM 699 O O . GLY A 1 87 ? -10.065 -11.288 25.590 1.00 65.25 87 GLY A O 1
ATOM 700 N N . LYS A 1 88 ? -11.836 -12.654 25.385 1.00 57.53 88 LYS A N 1
ATOM 701 C CA . LYS A 1 88 ? -11.073 -13.914 25.281 1.00 57.53 88 LYS A CA 1
ATOM 702 C C . LYS A 1 88 ? -10.734 -14.354 23.848 1.00 57.53 88 LYS A C 1
ATOM 704 O O . LYS A 1 88 ? -10.012 -15.326 23.669 1.00 57.53 88 LYS A O 1
ATOM 709 N N . SER A 1 89 ? -11.236 -13.656 22.832 1.00 52.53 89 SER A N 1
ATOM 710 C CA . SER A 1 89 ? -10.950 -13.924 21.412 1.00 52.53 89 SER A CA 1
ATOM 711 C C . SER A 1 89 ? -9.938 -12.925 20.836 1.00 52.53 89 SER A C 1
ATOM 713 O O . SER A 1 89 ? -10.206 -12.282 19.819 1.00 52.53 89 SER A O 1
ATOM 715 N N . SER A 1 90 ? -8.817 -12.747 21.538 1.00 45.19 90 SER A N 1
ATOM 716 C CA . SER A 1 90 ? -7.642 -11.976 21.111 1.00 45.19 90 SER A CA 1
ATOM 717 C C . SER A 1 90 ? -6.418 -12.876 21.053 1.00 45.19 90 SER A C 1
ATOM 719 O O . SER A 1 90 ? -6.359 -13.813 21.881 1.00 45.19 90 SER A O 1
#

Secondary structure (DSSP, 8-state):
------------SSSHHHHHHHHHHHHHHHHHHHHHHHHHHHHHHHTTSSSHHHHHHHHHHHHHHHHHHHTTSS-HHHHHHHHHHHHS--

Radius of gyration: 33.08 Å; Cα contacts (8 Å, |Δi|>4): 13; chains: 1; bounding box: 55×20×103 Å

Foldseek 3Di:
DDPPPDPPPPPDDDCVVVVVVVVVVVVVVVVVVVVVVVVVVCVVVVVPPPVCVLVVVLVVVLVVLVVCVVVVVDDPVRSVVVVVVSVPPD